Protein AF-A0A507CP87-F1 (afdb_monomer)

Secondary structure (DSSP, 8-state):
-HHHHHHHHHHHHHHH----HHHHHHHHHHHHHHHHHHHHHHHHHS--------HHHHHHHHHHHHHH-TTS---HHHHHHHHHHHHHHHHHHHSSS---HHHHHS-GGGS-GGGHHHHHHHHHHHHHHHHHHHHT-

pLDDT: mean 70.11, std 10.68, range [47.34, 87.44]

Radius of gyration: 29.24 Å; Cα contacts (8 Å, |Δi|>4): 47; chains: 1; bounding box: 39×63×77 Å

Mean predicted aligned error: 18.6 Å

Organism: NCBI:txid286115

Sequence (137 aa):
MVLSFLVEFFFDFLLQQRIDIEVVTRMAKLITISLLAYAAAFLFFTPVRAVGITDDEKCIRDVISAVIHPTTGEEPLSYIRDRIKYIVSKTSNILRTVCIIEEVLEVPANLHPERYAFLRGFHESVFNKLKFLFESL

Foldseek 3Di:
DVVVVVVVVLVCVVPPDPDDVVVNVVVVVVVVVVVVVVVVCCVPPVPPPPPPCPPLNVLVVVVVVCVVPVPPPPPSVVSVVVQLVCQLVVLLVVQPHRPDVCNLVDDPVVDDPVCVVVSVSSVVSSVVSVVVSVVSD

Structure (mmCIF, N/CA/C/O backbone):
data_AF-A0A507CP87-F1
#
_entry.id   AF-A0A507CP87-F1
#
loop_
_atom_site.group_PDB
_atom_site.id
_atom_site.type_symbol
_atom_site.label_atom_id
_atom_site.label_alt_id
_atom_site.label_comp_id
_atom_site.label_asym_id
_atom_site.label_entity_id
_atom_site.label_seq_id
_atom_site.pdbx_PDB_ins_code
_atom_site.Cartn_x
_atom_site.Cartn_y
_atom_site.Cartn_z
_atom_site.occupancy
_atom_site.B_iso_or_equiv
_atom_site.auth_seq_id
_atom_site.auth_comp_id
_atom_site.auth_asym_id
_atom_site.auth_atom_id
_atom_site.pdbx_PDB_model_num
ATOM 1 N N . MET A 1 1 ? 2.270 -15.095 29.985 1.00 50.53 1 MET A N 1
ATOM 2 C CA . MET A 1 1 ? 2.950 -15.815 31.086 1.00 50.53 1 MET A CA 1
ATOM 3 C C . MET A 1 1 ? 2.056 -16.021 32.304 1.00 50.53 1 MET A C 1
ATOM 5 O O . MET A 1 1 ? 1.872 -17.166 32.671 1.00 50.53 1 MET A O 1
ATOM 9 N N . VAL A 1 2 ? 1.450 -14.982 32.898 1.00 48.12 2 VAL A N 1
ATOM 10 C CA . VAL A 1 2 ? 0.635 -15.133 34.131 1.00 48.12 2 VAL A CA 1
ATOM 11 C C . VAL A 1 2 ? -0.627 -15.992 33.935 1.00 48.12 2 VAL A C 1
ATOM 13 O O . VAL A 1 2 ? -0.952 -16.807 34.789 1.00 48.12 2 VAL A O 1
ATOM 16 N N . LEU A 1 3 ? -1.312 -15.861 32.792 1.00 47.59 3 LEU A N 1
ATOM 17 C CA . LEU A 1 3 ? -2.539 -16.619 32.515 1.00 47.59 3 LEU A CA 1
ATOM 18 C C . LEU A 1 3 ? -2.273 -18.122 32.322 1.00 47.59 3 LEU A C 1
ATOM 20 O O . LEU A 1 3 ? -3.010 -18.945 32.845 1.00 47.59 3 LEU A O 1
ATOM 24 N N . SER A 1 4 ? -1.195 -18.474 31.615 1.00 54.50 4 SER A N 1
ATOM 25 C CA . SER A 1 4 ? -0.792 -19.867 31.377 1.00 54.50 4 SER A CA 1
ATOM 26 C C . SER A 1 4 ? -0.437 -20.580 32.682 1.00 54.50 4 SER A C 1
ATOM 28 O O . SER A 1 4 ? -0.890 -21.694 32.903 1.00 54.50 4 SER A O 1
ATOM 30 N N . PHE A 1 5 ? 0.271 -19.892 33.584 1.00 61.88 5 PHE A N 1
ATOM 31 C CA . PHE A 1 5 ? 0.616 -20.419 34.904 1.00 61.88 5 PHE A CA 1
ATOM 32 C C . PHE A 1 5 ? -0.622 -20.687 35.774 1.00 61.88 5 PHE A C 1
ATOM 34 O O . PHE A 1 5 ? -0.698 -21.712 36.439 1.00 61.88 5 PHE A O 1
ATOM 41 N N . LEU A 1 6 ? -1.620 -19.794 35.750 1.00 55.72 6 LEU A N 1
ATOM 42 C CA . LEU A 1 6 ? -2.866 -19.975 36.508 1.00 55.72 6 LEU A CA 1
ATOM 43 C C . LEU A 1 6 ? -3.717 -21.135 35.981 1.00 55.72 6 LEU A C 1
ATOM 45 O O . LEU A 1 6 ? -4.354 -21.831 36.769 1.00 55.72 6 LEU A O 1
ATOM 49 N N . VAL A 1 7 ? -3.732 -21.336 34.662 1.00 61.19 7 VAL A N 1
ATOM 50 C CA . VAL A 1 7 ? -4.472 -22.430 34.024 1.00 61.19 7 VAL A CA 1
ATOM 51 C C . VAL A 1 7 ? -3.806 -23.773 34.320 1.00 61.19 7 VAL A C 1
ATOM 53 O O . VAL A 1 7 ? -4.494 -24.695 34.750 1.00 61.19 7 VAL A O 1
ATOM 56 N N . GLU A 1 8 ? -2.484 -23.874 34.168 1.00 64.62 8 GLU A N 1
ATOM 57 C CA . GLU A 1 8 ? -1.728 -25.091 34.504 1.00 64.62 8 GLU A CA 1
ATOM 58 C C . GLU A 1 8 ? -1.840 -25.431 35.994 1.00 64.62 8 GLU A C 1
ATOM 60 O O . GLU A 1 8 ? -2.184 -26.559 36.333 1.00 64.62 8 GLU A O 1
ATOM 65 N N . PHE A 1 9 ? -1.691 -24.442 36.882 1.00 66.25 9 PHE A N 1
ATOM 66 C CA . PHE A 1 9 ? -1.868 -24.635 38.323 1.00 66.25 9 PHE A CA 1
ATOM 67 C C . PHE A 1 9 ? -3.270 -25.147 38.680 1.00 66.25 9 PHE A C 1
ATOM 69 O O . PHE A 1 9 ? -3.416 -25.994 39.558 1.00 66.25 9 PHE A O 1
ATOM 76 N N . PHE A 1 10 ? -4.314 -24.657 38.004 1.00 62.69 10 PHE A N 1
ATOM 77 C CA . PHE A 1 10 ? -5.684 -25.107 38.247 1.00 62.69 10 PHE A CA 1
ATOM 78 C C . PHE A 1 10 ? -5.900 -26.558 37.803 1.00 62.69 10 PHE A C 1
ATOM 80 O O . PHE A 1 10 ? -6.522 -27.329 38.532 1.00 62.69 10 PHE A O 1
ATOM 87 N N . PHE A 1 11 ? -5.368 -26.953 36.643 1.00 65.25 11 PHE A N 1
ATOM 88 C CA . PHE A 1 11 ? -5.475 -28.334 36.169 1.00 65.25 11 PHE A CA 1
ATOM 89 C C . PHE A 1 11 ? -4.655 -29.308 37.022 1.00 65.25 11 PHE A C 1
ATOM 91 O O . PHE A 1 11 ? -5.173 -30.370 37.373 1.00 65.25 11 PHE A O 1
ATOM 98 N N . ASP A 1 12 ? -3.446 -28.927 37.438 1.00 64.31 12 ASP A N 1
ATOM 99 C CA . ASP A 1 12 ? -2.633 -29.725 38.363 1.00 64.31 12 ASP A CA 1
ATOM 100 C C . ASP A 1 12 ? -3.313 -29.859 39.735 1.00 64.31 12 ASP A C 1
ATOM 102 O O . ASP A 1 12 ? -3.389 -30.955 40.292 1.00 64.31 12 ASP A O 1
ATOM 106 N N . PHE A 1 13 ? -3.915 -28.781 40.251 1.00 59.53 13 PHE A N 1
ATOM 107 C CA . PHE A 1 13 ? -4.681 -28.808 41.502 1.00 59.53 13 PHE A CA 1
ATOM 108 C C . PHE A 1 13 ? -5.905 -29.737 41.433 1.00 59.53 13 PHE A C 1
ATOM 110 O O . PHE A 1 13 ? -6.198 -30.447 42.396 1.00 59.53 13 PHE A O 1
ATOM 117 N N . LEU A 1 14 ? -6.603 -29.775 40.292 1.00 58.66 14 LEU A N 1
ATOM 118 C CA . LEU A 1 14 ? -7.737 -30.679 40.065 1.00 58.66 14 LEU A CA 1
ATOM 119 C C . LEU A 1 14 ? -7.321 -32.151 39.954 1.00 58.66 14 LEU A C 1
ATOM 121 O O . LEU A 1 14 ? -8.083 -33.031 40.357 1.00 58.66 14 LEU A O 1
ATOM 125 N N . LEU A 1 15 ? -6.142 -32.425 39.391 1.00 61.09 15 LEU A N 1
ATOM 126 C CA . LEU A 1 15 ? -5.646 -33.785 39.169 1.00 61.09 15 LEU A CA 1
ATOM 127 C C . LEU A 1 15 ? -5.010 -34.403 40.423 1.00 61.09 15 LEU A C 1
ATOM 129 O O . LEU A 1 15 ? -5.013 -35.626 40.567 1.00 61.09 15 LEU A O 1
ATOM 133 N N . GLN A 1 16 ? -4.477 -33.587 41.337 1.00 57.94 16 GLN A N 1
ATOM 134 C CA . GLN A 1 16 ? -3.575 -34.070 42.385 1.00 57.94 16 GLN A CA 1
ATOM 135 C C . GLN A 1 16 ? -4.250 -34.479 43.706 1.00 57.94 16 GLN A C 1
ATOM 137 O O . GLN A 1 16 ? -3.598 -35.110 44.541 1.00 57.94 16 GLN A O 1
ATOM 142 N N . GLN A 1 17 ? -5.533 -34.176 43.948 1.00 51.22 17 GLN A N 1
ATOM 143 C CA . GLN A 1 17 ? -6.102 -34.397 45.283 1.00 51.22 17 GLN A CA 1
ATOM 144 C C . GLN A 1 17 ? -7.611 -34.711 45.252 1.00 51.22 17 GLN A C 1
ATOM 146 O O . GLN A 1 17 ? -8.387 -34.028 44.590 1.00 51.22 17 GLN A O 1
ATOM 151 N N . ARG A 1 18 ? -8.042 -35.751 45.996 1.00 55.66 18 ARG A N 1
ATOM 152 C CA . ARG A 1 18 ? -9.458 -36.023 46.338 1.00 55.66 18 ARG A CA 1
ATOM 153 C C . ARG A 1 18 ? -10.006 -34.849 47.162 1.00 55.66 18 ARG A C 1
ATOM 155 O O . ARG A 1 18 ? -10.088 -34.935 48.385 1.00 55.66 18 ARG A O 1
ATOM 162 N N . ILE A 1 19 ? -10.310 -33.738 46.510 1.00 58.47 19 ILE A N 1
ATOM 163 C CA . ILE A 1 19 ? -10.864 -32.547 47.144 1.00 58.47 19 ILE A CA 1
ATOM 164 C C . ILE A 1 19 ? -12.376 -32.594 46.991 1.00 58.47 19 ILE A C 1
ATOM 166 O O . ILE A 1 19 ? -12.908 -32.983 45.951 1.00 58.47 19 ILE A O 1
ATOM 170 N N . ASP A 1 20 ? -13.047 -32.203 48.065 1.00 64.44 20 ASP A N 1
ATOM 171 C CA . ASP A 1 20 ? -14.490 -32.075 48.142 1.00 64.44 20 ASP A CA 1
ATOM 172 C C . ASP A 1 20 ? -15.023 -31.266 46.948 1.00 64.44 20 ASP A C 1
ATOM 174 O O . ASP A 1 20 ? -14.610 -30.122 46.714 1.00 64.44 20 ASP A O 1
ATOM 178 N N . ILE A 1 21 ? -15.919 -31.875 46.165 1.00 63.78 21 ILE A N 1
ATOM 179 C CA . ILE A 1 21 ? -16.430 -31.330 44.892 1.00 63.78 21 ILE A CA 1
ATOM 180 C C . ILE A 1 21 ? -17.004 -29.924 45.099 1.00 63.78 21 ILE A C 1
ATOM 182 O O . ILE A 1 21 ? -16.912 -29.058 44.225 1.00 63.78 21 ILE A O 1
ATOM 186 N N . GLU A 1 22 ? -17.553 -29.665 46.283 1.00 70.25 22 GLU A N 1
ATOM 187 C CA . GLU A 1 22 ? -18.097 -28.370 46.658 1.00 70.25 22 GLU A CA 1
ATOM 188 C C . GLU A 1 22 ? -17.031 -27.260 46.702 1.00 70.25 22 GLU A C 1
ATOM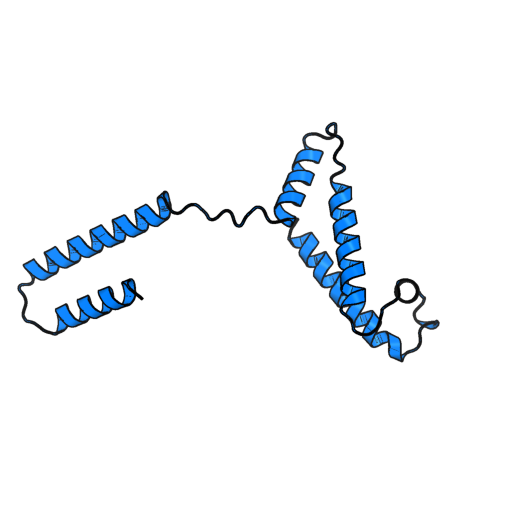 190 O O . GLU A 1 22 ? -17.270 -26.155 46.205 1.00 70.25 22 GLU A O 1
ATOM 195 N N . VAL A 1 23 ? -15.837 -27.548 47.229 1.00 69.12 23 VAL A N 1
ATOM 196 C CA . VAL A 1 23 ? -14.726 -26.584 47.310 1.00 69.12 23 VAL A CA 1
ATOM 197 C C . VAL A 1 23 ? -14.204 -26.261 45.914 1.00 69.12 23 VAL A C 1
ATOM 199 O O . VAL A 1 23 ? -14.054 -25.086 45.569 1.00 69.12 23 VAL A O 1
ATOM 202 N N . VAL A 1 24 ? -14.026 -27.287 45.080 1.00 67.56 24 VAL A N 1
ATOM 203 C CA . VAL A 1 24 ? -13.630 -27.132 43.672 1.00 67.56 24 VAL A CA 1
ATOM 204 C C . VAL A 1 24 ? -14.644 -26.279 42.911 1.00 67.56 24 VAL A C 1
ATOM 206 O O . VAL A 1 24 ? -14.273 -25.354 42.190 1.00 67.56 24 VAL A O 1
ATOM 209 N N . THR A 1 25 ? -15.937 -26.526 43.125 1.00 70.62 25 THR A N 1
ATOM 210 C CA . THR A 1 25 ? -17.013 -25.784 42.456 1.00 70.62 25 THR A CA 1
ATOM 211 C C . THR A 1 25 ? -17.035 -24.313 42.878 1.00 70.62 25 THR A C 1
ATOM 213 O O . THR A 1 25 ? -17.254 -23.429 42.046 1.00 70.62 25 THR A O 1
ATOM 216 N N . ARG A 1 26 ? -16.787 -24.016 44.161 1.00 73.88 26 ARG A N 1
ATOM 217 C CA . ARG A 1 26 ? -16.691 -22.634 44.662 1.00 73.88 26 ARG A CA 1
ATOM 218 C C . ARG A 1 26 ? -15.468 -21.906 44.093 1.00 73.88 26 ARG A C 1
ATOM 220 O O . ARG A 1 26 ? -15.602 -20.758 43.670 1.00 73.88 26 ARG A O 1
ATOM 227 N N . MET A 1 27 ? -14.314 -22.572 44.018 1.00 74.69 27 MET A N 1
ATOM 228 C CA . MET A 1 27 ? -13.100 -22.003 43.416 1.00 74.69 27 MET A CA 1
ATOM 229 C C . MET A 1 27 ? -13.262 -21.761 41.913 1.00 74.69 27 MET A C 1
ATOM 231 O O . MET A 1 27 ? -12.946 -20.673 41.436 1.00 74.69 27 MET A O 1
ATOM 235 N N . ALA A 1 28 ? -13.830 -22.720 41.178 1.00 75.50 28 ALA A N 1
ATOM 236 C CA . ALA A 1 28 ? -14.107 -22.573 39.751 1.00 75.50 28 ALA A CA 1
ATOM 237 C C . ALA A 1 28 ? -15.023 -21.371 39.483 1.00 75.50 28 ALA A C 1
ATOM 239 O O . ALA A 1 28 ? -14.706 -20.537 38.640 1.00 75.50 28 ALA A O 1
ATOM 240 N N . LYS A 1 29 ? -16.104 -21.211 40.263 1.00 73.94 29 LYS A N 1
ATOM 241 C CA . LYS A 1 29 ? -17.002 -20.047 40.159 1.00 73.94 29 LYS A CA 1
ATOM 242 C C . LYS A 1 29 ? -16.267 -18.723 40.377 1.00 73.94 29 LYS A C 1
ATOM 244 O O . LYS A 1 29 ? -16.469 -17.792 39.602 1.00 73.94 29 LYS A O 1
ATOM 249 N N . LEU A 1 30 ? -15.405 -18.636 41.392 1.00 77.38 30 LEU A N 1
ATOM 250 C CA . LEU A 1 30 ? -14.610 -17.431 41.662 1.00 77.38 30 LEU A CA 1
ATOM 251 C C . LEU A 1 30 ? -13.649 -17.105 40.514 1.00 77.38 30 LEU A C 1
ATOM 253 O O . LEU A 1 30 ? -13.552 -15.944 40.112 1.00 77.38 30 LEU A O 1
ATOM 257 N N . ILE A 1 31 ? -12.979 -18.114 39.957 1.00 78.75 31 ILE A N 1
ATOM 258 C CA . ILE A 1 31 ? -12.071 -17.951 38.815 1.00 78.75 31 ILE A CA 1
ATOM 259 C C . ILE A 1 31 ? -12.845 -17.491 37.582 1.00 78.75 31 ILE A C 1
ATOM 261 O O . ILE A 1 31 ? -12.440 -16.526 36.936 1.00 78.75 31 ILE A O 1
ATOM 265 N N . THR A 1 32 ? -13.984 -18.117 37.279 1.00 77.75 32 THR A N 1
ATOM 266 C CA . THR A 1 32 ? -14.826 -17.730 36.143 1.00 77.75 32 THR A CA 1
ATOM 267 C C . THR A 1 32 ? -15.328 -16.296 36.280 1.00 77.75 32 THR A C 1
ATOM 269 O O . THR A 1 32 ? -15.232 -15.534 35.322 1.00 77.75 32 THR A O 1
ATOM 272 N N . ILE A 1 33 ? -15.806 -15.895 37.463 1.00 80.88 33 ILE A N 1
ATOM 273 C CA . ILE A 1 33 ? -16.253 -14.515 37.715 1.00 80.88 33 ILE A CA 1
ATOM 274 C C . ILE A 1 33 ? -15.084 -13.535 37.566 1.00 80.88 33 ILE A C 1
ATOM 276 O O . ILE A 1 33 ? -15.238 -12.493 36.934 1.00 80.88 33 ILE A O 1
ATOM 280 N N . SER A 1 34 ? -13.906 -13.879 38.090 1.00 77.19 34 SER A N 1
ATOM 281 C CA . SER A 1 34 ? -12.710 -13.030 38.005 1.00 77.19 34 SER A CA 1
ATOM 282 C C . SER A 1 34 ? -12.219 -12.868 36.562 1.00 77.19 34 SER A C 1
ATOM 284 O O . SER A 1 34 ? -11.879 -11.762 36.145 1.00 77.19 34 SER A O 1
ATOM 286 N N . LEU A 1 35 ? -12.234 -13.944 35.771 1.00 80.31 35 LEU A N 1
ATOM 287 C CA . LEU A 1 35 ? -11.895 -13.912 34.346 1.00 80.31 35 LEU A CA 1
ATOM 288 C C . LEU A 1 35 ? -12.916 -13.116 33.536 1.00 80.31 35 LEU A C 1
ATOM 290 O O . LEU A 1 35 ? -12.528 -12.336 32.670 1.00 80.31 35 LEU A O 1
ATOM 294 N N . LEU A 1 36 ? -14.208 -13.277 33.829 1.00 81.44 36 LEU A N 1
ATOM 295 C CA . LEU A 1 36 ? -15.265 -12.526 33.161 1.00 81.44 36 LEU A CA 1
ATOM 296 C C . LEU A 1 36 ? -15.167 -11.031 33.485 1.00 81.44 36 LEU A C 1
ATOM 298 O O . LEU A 1 36 ? -15.280 -10.204 32.585 1.00 81.44 36 LEU A O 1
ATOM 302 N N . ALA A 1 37 ? -14.887 -10.685 34.743 1.00 82.75 37 ALA A N 1
ATOM 303 C CA . ALA A 1 37 ? -14.645 -9.311 35.164 1.00 82.75 37 ALA A CA 1
ATOM 304 C C . ALA A 1 37 ? -13.392 -8.723 34.499 1.00 82.75 37 ALA A C 1
ATOM 306 O O . ALA A 1 37 ? -13.430 -7.586 34.040 1.00 82.75 37 ALA A O 1
ATOM 307 N N . TYR A 1 38 ? -12.307 -9.496 34.384 1.00 78.56 38 TYR A N 1
ATOM 308 C CA . TYR A 1 38 ? -11.100 -9.076 33.671 1.00 78.56 38 TYR A CA 1
ATOM 309 C C . TYR A 1 38 ? -11.360 -8.864 32.174 1.00 78.56 38 TYR A C 1
ATOM 311 O O . TYR A 1 38 ? -10.948 -7.847 31.623 1.00 78.56 38 TYR A O 1
ATOM 319 N N . ALA A 1 39 ? -12.078 -9.779 31.519 1.00 77.38 39 ALA A N 1
ATOM 320 C CA . ALA A 1 39 ? -12.442 -9.657 30.109 1.00 77.38 39 ALA A CA 1
ATOM 321 C C . ALA A 1 39 ? -13.360 -8.453 29.864 1.00 77.38 39 ALA A C 1
ATOM 323 O O . ALA A 1 39 ? -13.139 -7.696 28.922 1.00 77.38 39 ALA A O 1
ATOM 324 N N . ALA A 1 40 ? -14.347 -8.230 30.736 1.00 79.00 40 ALA A N 1
ATOM 325 C CA . ALA A 1 40 ? -15.197 -7.047 30.687 1.00 79.00 40 ALA A CA 1
ATOM 326 C C . ALA A 1 40 ? -14.376 -5.771 30.906 1.00 79.00 40 ALA A C 1
ATOM 328 O O . ALA A 1 40 ? -14.488 -4.831 30.126 1.00 79.00 40 ALA A O 1
ATOM 329 N N . ALA A 1 41 ? -13.497 -5.742 31.909 1.00 81.06 41 ALA A N 1
ATOM 330 C CA . ALA A 1 41 ? -12.639 -4.592 32.156 1.00 81.06 41 ALA A CA 1
ATOM 331 C C . ALA A 1 41 ? -11.694 -4.320 30.979 1.00 81.06 41 ALA A C 1
ATOM 333 O O . ALA A 1 41 ? -11.471 -3.169 30.623 1.00 81.06 41 ALA A O 1
ATOM 334 N N . PHE A 1 42 ? -11.192 -5.366 30.325 1.00 74.06 42 PHE A N 1
ATOM 335 C CA . PHE A 1 42 ? -10.435 -5.230 29.092 1.00 74.06 42 PHE A CA 1
ATOM 336 C C . PHE A 1 42 ? -11.311 -4.630 27.987 1.00 74.06 42 PHE A C 1
ATOM 338 O O . PHE A 1 42 ? -10.944 -3.610 27.429 1.00 74.06 42 PHE A O 1
ATOM 345 N N . LEU A 1 43 ? -12.497 -5.171 27.710 1.00 70.88 43 LEU A N 1
ATOM 346 C CA . LEU A 1 43 ? -13.375 -4.659 26.649 1.00 70.88 43 LEU A CA 1
ATOM 347 C C . LEU A 1 43 ? -13.849 -3.214 26.880 1.00 70.88 43 LEU A C 1
ATOM 349 O O . LEU A 1 43 ? -13.931 -2.448 25.925 1.00 70.88 43 LEU A O 1
ATOM 353 N N . PHE A 1 44 ? -14.161 -2.843 28.123 1.00 71.69 44 PHE A N 1
ATOM 354 C CA . PHE A 1 44 ? -14.712 -1.525 28.452 1.00 71.69 44 PHE A CA 1
ATOM 355 C C . PHE A 1 44 ? -13.650 -0.473 28.790 1.00 71.69 44 PHE A C 1
ATOM 357 O O . PHE A 1 44 ? -13.900 0.713 28.589 1.00 71.69 44 PHE A O 1
ATOM 364 N N . PHE A 1 45 ? -12.486 -0.879 29.308 1.00 70.69 45 PHE A N 1
ATOM 365 C CA . PHE A 1 45 ? -11.455 0.045 29.795 1.00 70.69 45 PHE A CA 1
ATOM 366 C C . PHE A 1 45 ? -10.084 -0.138 29.155 1.00 70.69 45 PHE A C 1
ATOM 368 O O . PHE A 1 45 ? -9.197 0.665 29.457 1.00 70.69 45 PHE A O 1
ATOM 375 N N . THR A 1 46 ? -9.864 -1.116 28.261 1.00 54.84 46 THR A N 1
ATOM 376 C CA . THR A 1 46 ? -8.713 -0.942 27.372 1.00 54.84 46 THR A CA 1
ATOM 377 C C . THR A 1 46 ? -9.002 0.263 26.502 1.00 54.84 46 THR A C 1
ATOM 379 O O . THR A 1 46 ? -10.017 0.281 25.803 1.00 54.84 46 THR A O 1
ATOM 382 N N . PRO A 1 47 ? -8.137 1.292 26.526 1.00 48.56 47 PRO A N 1
ATOM 383 C CA . PRO A 1 47 ? -8.199 2.273 25.474 1.00 48.56 47 PRO A CA 1
ATOM 384 C C . PRO A 1 47 ? -8.046 1.458 24.199 1.00 48.56 47 PRO A C 1
ATOM 386 O O . PRO A 1 47 ? -7.068 0.711 24.063 1.00 48.56 47 PRO A O 1
ATOM 389 N N . VAL A 1 48 ? -9.016 1.575 23.284 1.00 56.12 48 VAL A N 1
ATOM 390 C CA . VAL A 1 48 ? -8.737 1.326 21.875 1.00 56.12 48 VAL A CA 1
ATOM 391 C C . VAL A 1 48 ? -7.434 2.068 21.679 1.00 56.12 48 VAL A C 1
ATOM 393 O O . VAL A 1 48 ? -7.396 3.292 21.836 1.00 56.12 48 VAL A O 1
ATOM 396 N N . ARG A 1 49 ? -6.327 1.337 21.506 1.00 47.34 49 ARG A N 1
ATOM 397 C CA . ARG A 1 49 ? -5.123 1.968 21.006 1.00 47.34 49 ARG A CA 1
ATOM 398 C C . ARG A 1 49 ? -5.605 2.447 19.657 1.00 47.34 49 ARG A C 1
ATOM 400 O O . ARG A 1 49 ? -5.670 1.657 18.722 1.00 47.34 49 ARG A O 1
ATOM 407 N N . ALA A 1 50 ? -6.047 3.702 19.602 1.00 49.47 50 ALA A N 1
ATOM 408 C CA . ALA A 1 50 ? -5.986 4.488 18.407 1.00 49.47 50 ALA A CA 1
ATOM 409 C C . ALA A 1 50 ? -4.516 4.350 18.055 1.00 49.47 50 ALA A C 1
ATOM 411 O O . ALA A 1 50 ? -3.651 4.969 18.679 1.00 49.47 50 ALA A O 1
ATOM 412 N N . VAL A 1 51 ? -4.228 3.365 17.202 1.00 51.22 51 VAL A N 1
ATOM 413 C CA . VAL A 1 51 ? -3.025 3.341 16.396 1.00 51.22 51 VAL A CA 1
ATOM 414 C C . VAL A 1 51 ? -2.971 4.776 15.917 1.00 51.22 51 VAL A C 1
ATOM 416 O O . VAL A 1 51 ? -3.940 5.228 15.310 1.00 51.22 51 VAL A O 1
ATOM 419 N N . GLY A 1 52 ? -2.014 5.545 16.452 1.00 56.22 52 GLY A N 1
ATOM 420 C CA . GLY A 1 52 ? -2.037 6.999 16.319 1.00 56.22 52 GLY A CA 1
ATOM 421 C C . GLY A 1 52 ? -2.312 7.314 14.862 1.00 56.22 52 GLY A C 1
ATOM 422 O O . GLY A 1 52 ? -1.697 6.646 14.033 1.00 56.22 52 GLY A O 1
ATOM 423 N N . ILE A 1 53 ? -3.288 8.204 14.610 1.00 58.72 53 ILE A N 1
ATOM 424 C CA . ILE A 1 53 ? -3.858 8.469 13.280 1.00 58.72 53 ILE A CA 1
ATOM 425 C C . ILE A 1 53 ? -2.736 8.336 12.270 1.00 58.72 53 ILE A C 1
ATOM 427 O O . ILE A 1 53 ? -1.791 9.132 12.288 1.00 58.72 53 ILE A O 1
ATOM 431 N N . THR A 1 54 ? -2.786 7.263 11.490 1.00 68.25 54 THR A N 1
ATOM 432 C CA . THR A 1 54 ? -1.728 7.014 10.520 1.00 68.25 54 THR A CA 1
ATOM 433 C C . THR A 1 54 ? -1.720 8.178 9.536 1.00 68.25 54 THR A C 1
ATOM 435 O O . THR A 1 54 ? -2.748 8.825 9.320 1.00 68.25 54 THR A O 1
ATOM 438 N N . ASP A 1 55 ? -0.568 8.480 8.939 1.00 64.31 55 ASP A N 1
ATOM 439 C CA . ASP A 1 55 ? -0.493 9.561 7.947 1.00 64.31 55 ASP A CA 1
ATOM 440 C C . ASP A 1 55 ? -1.546 9.381 6.835 1.00 64.31 55 ASP A C 1
ATOM 442 O O . ASP A 1 55 ? -2.083 10.363 6.324 1.00 64.31 55 ASP A O 1
ATOM 446 N N . ASP A 1 56 ? -1.887 8.128 6.526 1.00 60.16 56 ASP A N 1
ATOM 447 C CA . ASP A 1 56 ? -2.894 7.761 5.538 1.00 60.16 56 ASP A CA 1
ATOM 448 C C . ASP A 1 56 ? -4.334 8.031 6.058 1.00 60.16 56 ASP A C 1
ATOM 450 O O . ASP A 1 56 ? -5.132 8.648 5.357 1.00 60.16 56 ASP A O 1
ATOM 454 N N . GLU A 1 57 ? -4.667 7.720 7.318 1.00 64.75 57 GLU A N 1
ATOM 455 C CA . GLU A 1 57 ? -5.963 8.101 7.925 1.00 64.75 57 GLU A CA 1
ATOM 456 C C . GLU A 1 57 ? -6.139 9.620 8.061 1.00 64.75 57 GLU A C 1
ATOM 458 O O . GLU A 1 57 ? -7.259 10.138 7.962 1.00 64.75 57 GLU A O 1
ATOM 463 N N . LYS A 1 58 ? -5.041 10.349 8.298 1.00 68.88 58 LYS A N 1
ATOM 464 C CA . LYS A 1 58 ? -5.051 11.814 8.308 1.00 68.88 58 LYS A CA 1
ATOM 465 C C . LYS A 1 58 ? -5.374 12.348 6.912 1.00 68.88 58 LYS A C 1
ATOM 467 O O . LYS A 1 58 ? -6.264 13.178 6.783 1.00 68.88 58 LYS A O 1
ATOM 472 N N . CYS A 1 59 ? -4.742 11.797 5.876 1.00 62.78 59 CYS A N 1
ATOM 473 C CA . CYS A 1 59 ? -5.039 12.130 4.484 1.00 62.78 59 CYS A CA 1
ATOM 474 C C . CYS A 1 59 ? -6.515 11.925 4.136 1.00 62.78 59 CYS A C 1
ATOM 476 O O . CYS A 1 59 ? -7.147 12.833 3.604 1.00 62.78 59 CYS A O 1
ATOM 478 N N . ILE A 1 60 ? -7.082 10.755 4.444 1.00 66.56 60 ILE A N 1
ATOM 479 C CA . ILE A 1 60 ? -8.494 10.462 4.154 1.00 66.56 60 ILE A CA 1
ATOM 480 C C . ILE A 1 60 ? -9.404 11.474 4.852 1.00 66.56 60 ILE A C 1
ATOM 482 O O . ILE A 1 60 ? -10.335 12.005 4.247 1.00 66.56 60 ILE A O 1
ATOM 486 N N . ARG A 1 61 ? -9.117 11.783 6.121 1.00 69.44 61 ARG A N 1
ATOM 487 C CA . ARG A 1 61 ? -9.876 12.769 6.894 1.00 69.44 61 ARG A CA 1
ATOM 488 C C . ARG A 1 61 ? -9.797 14.161 6.276 1.00 69.44 61 ARG A C 1
ATOM 490 O O . ARG A 1 61 ? -10.831 14.815 6.172 1.00 69.44 61 ARG A O 1
ATOM 497 N N . ASP A 1 62 ? -8.614 14.590 5.857 1.00 65.06 62 ASP A N 1
ATOM 498 C CA . ASP A 1 62 ? -8.392 15.907 5.258 1.00 65.06 62 ASP A CA 1
ATOM 499 C C . ASP A 1 62 ? -9.079 15.998 3.880 1.00 65.06 62 ASP A C 1
ATOM 501 O O . ASP A 1 62 ? -9.719 17.004 3.569 1.00 65.06 62 ASP A O 1
ATOM 505 N N . VAL A 1 63 ? -9.078 14.909 3.099 1.00 66.44 63 VAL A N 1
ATOM 506 C CA . VAL A 1 63 ? -9.824 14.795 1.832 1.00 66.44 63 VAL A CA 1
ATOM 507 C C . VAL A 1 63 ? -11.333 14.886 2.058 1.00 66.44 63 VAL A C 1
ATOM 509 O O . VAL A 1 63 ? -11.999 15.694 1.409 1.00 66.44 63 VAL A O 1
ATOM 512 N N . ILE A 1 64 ? -11.880 14.107 2.995 1.00 68.19 64 ILE A N 1
ATOM 513 C CA . ILE A 1 64 ? -13.308 14.154 3.347 1.00 68.19 64 ILE A CA 1
ATOM 514 C C . ILE A 1 64 ? -13.682 15.554 3.852 1.00 68.19 64 ILE A C 1
ATOM 516 O O . ILE A 1 64 ? -14.691 16.116 3.427 1.00 68.19 64 ILE A O 1
ATOM 520 N N . SER A 1 65 ? -12.857 16.141 4.720 1.00 63.62 65 SER A N 1
ATOM 521 C CA . SER A 1 65 ? -13.075 17.478 5.274 1.00 63.62 65 SER A CA 1
ATOM 522 C C . SER A 1 65 ? -13.125 18.544 4.181 1.00 63.62 65 SER A C 1
ATOM 524 O O . SER A 1 65 ? -14.047 19.358 4.173 1.00 63.62 65 SER A O 1
ATOM 526 N N . ALA A 1 66 ? -12.204 18.499 3.217 1.00 61.00 66 ALA A N 1
ATOM 527 C CA . ALA A 1 66 ? -12.151 19.446 2.109 1.00 61.00 66 ALA A CA 1
ATOM 528 C C . ALA A 1 66 ? -13.284 19.262 1.082 1.00 61.00 66 ALA A C 1
ATOM 530 O O . ALA A 1 66 ? -13.708 20.237 0.465 1.00 61.00 66 ALA A O 1
ATOM 531 N N . VAL A 1 67 ? -13.821 18.047 0.913 1.00 61.72 67 VAL A N 1
ATOM 532 C CA . VAL A 1 67 ? -15.040 17.821 0.110 1.00 61.72 67 VAL A CA 1
ATOM 533 C C . VAL A 1 67 ? -16.271 18.418 0.798 1.00 61.72 67 VAL A C 1
ATOM 535 O O . VAL A 1 67 ? -17.123 19.006 0.134 1.00 61.72 67 VAL A O 1
ATOM 538 N N . ILE A 1 68 ? -16.366 18.289 2.124 1.00 60.97 68 ILE A N 1
ATOM 539 C CA . ILE A 1 68 ? -17.491 18.824 2.908 1.00 60.97 68 ILE A CA 1
ATOM 540 C C . ILE A 1 68 ? -17.379 20.354 3.059 1.00 60.97 68 ILE A C 1
ATOM 542 O O . ILE A 1 68 ? -18.395 21.049 3.048 1.00 60.97 68 ILE A O 1
ATOM 546 N N . HIS A 1 69 ? -16.158 20.888 3.153 1.00 59.69 69 HIS A N 1
ATOM 547 C CA . HIS A 1 69 ? -15.870 22.309 3.365 1.00 59.69 69 HIS A CA 1
ATOM 548 C C . HIS A 1 69 ? -14.866 22.833 2.318 1.00 59.69 69 HIS A C 1
ATOM 550 O O . HIS A 1 69 ? -13.713 23.118 2.635 1.00 59.69 69 HIS A O 1
ATOM 556 N N . PRO A 1 70 ? -15.285 23.017 1.054 1.00 55.28 70 PRO A N 1
ATOM 557 C CA . PRO A 1 70 ? -14.381 23.382 -0.045 1.00 55.28 70 PRO A CA 1
ATOM 558 C C . PRO A 1 70 ? -13.769 24.789 0.079 1.00 55.28 70 PRO A C 1
ATOM 560 O O . PRO A 1 70 ? -12.866 25.148 -0.672 1.00 55.28 70 PRO A O 1
ATOM 563 N N . THR A 1 71 ? -14.254 25.608 1.013 1.00 57.28 71 THR A N 1
ATOM 564 C CA . THR A 1 71 ? -13.823 26.995 1.229 1.00 57.28 71 THR A CA 1
ATOM 565 C C . THR A 1 71 ? -12.679 27.150 2.235 1.00 57.28 71 THR A C 1
ATOM 567 O O . THR A 1 71 ? -12.112 28.238 2.312 1.00 57.28 71 THR A O 1
ATOM 570 N N . THR A 1 72 ? -12.298 26.105 2.985 1.00 59.12 72 THR A N 1
ATOM 571 C CA . THR A 1 72 ? -11.223 26.180 4.003 1.00 59.12 72 THR A CA 1
ATOM 572 C C . THR A 1 72 ? -9.797 26.105 3.442 1.00 59.12 72 THR A C 1
ATOM 574 O O . THR A 1 72 ? -8.842 26.192 4.205 1.00 59.12 72 THR A O 1
ATOM 577 N N . GLY A 1 73 ? -9.624 26.028 2.118 1.00 52.44 73 GLY A N 1
ATOM 578 C CA . GLY A 1 73 ? -8.362 26.356 1.436 1.00 52.44 73 GLY A CA 1
ATOM 579 C C . GLY A 1 73 ? -7.228 25.325 1.514 1.00 52.44 73 GLY A C 1
ATOM 580 O O . GLY A 1 73 ? -6.231 25.490 0.814 1.00 52.44 73 GLY A O 1
ATOM 581 N N . GLU A 1 74 ? -7.355 24.254 2.296 1.00 56.44 74 GLU A N 1
ATOM 582 C CA . GLU A 1 74 ? -6.439 23.113 2.203 1.00 56.44 74 GLU A CA 1
ATOM 583 C C . GLU A 1 74 ? -6.807 22.2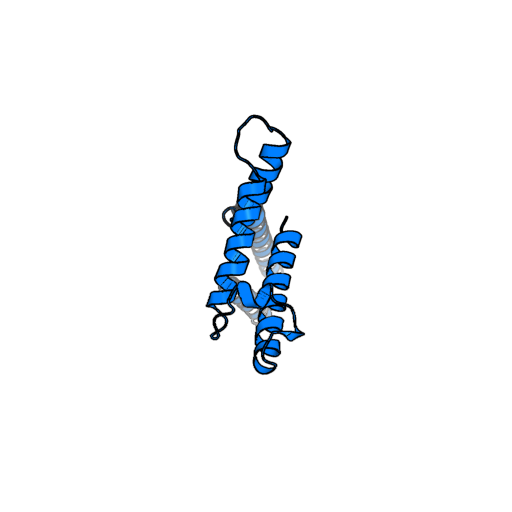91 0.967 1.00 56.44 74 GLU A C 1
ATOM 585 O O . GLU A 1 74 ? -7.840 21.632 0.947 1.00 56.44 74 GLU A O 1
ATOM 590 N N . GLU A 1 75 ? -5.996 22.368 -0.094 1.00 62.47 75 GLU A N 1
ATOM 591 C CA . GLU A 1 75 ? -6.189 21.584 -1.318 1.00 62.47 75 GLU A CA 1
ATOM 592 C C . GLU A 1 75 ? -5.944 20.095 -0.995 1.00 62.47 75 GLU A C 1
ATOM 594 O O . GLU A 1 75 ? -4.788 19.674 -0.896 1.00 62.47 75 GLU A O 1
ATOM 599 N N . PRO A 1 76 ? -6.977 19.250 -0.862 1.00 59.53 76 PRO A N 1
ATOM 600 C CA . PRO A 1 76 ? -6.813 17.865 -0.401 1.00 59.53 76 PRO A CA 1
ATOM 601 C C . PRO A 1 76 ? -6.009 17.013 -1.395 1.00 59.53 76 PRO A C 1
ATOM 603 O O . PRO A 1 76 ? -5.327 16.054 -1.038 1.00 59.53 76 PRO A O 1
ATOM 606 N N . LEU A 1 77 ? -6.026 17.411 -2.668 1.00 67.75 77 LEU A N 1
ATOM 607 C CA . LEU A 1 77 ? -5.267 16.782 -3.744 1.00 67.75 77 LEU A CA 1
ATOM 608 C C . LEU A 1 77 ? -3.759 17.054 -3.649 1.00 67.75 77 LEU A C 1
ATOM 610 O O . LEU A 1 77 ? -2.969 16.301 -4.223 1.00 67.75 77 LEU A O 1
ATOM 614 N N . SER A 1 78 ? -3.342 18.101 -2.927 1.00 70.00 78 SER A N 1
ATOM 615 C CA . SER A 1 78 ? -1.924 18.431 -2.749 1.00 70.00 78 SER A CA 1
ATOM 616 C C . SER A 1 78 ? -1.189 17.346 -1.962 1.00 70.00 78 SER A C 1
ATOM 618 O O . SER A 1 78 ? -0.107 16.934 -2.379 1.00 70.00 78 SER A O 1
ATOM 620 N N . TYR A 1 79 ? -1.820 16.789 -0.9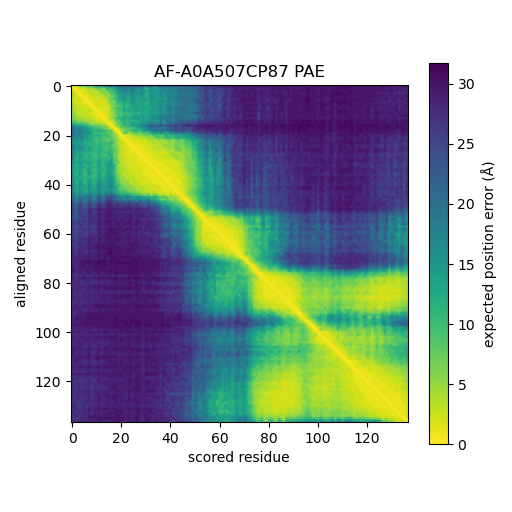24 1.00 68.69 79 TYR A N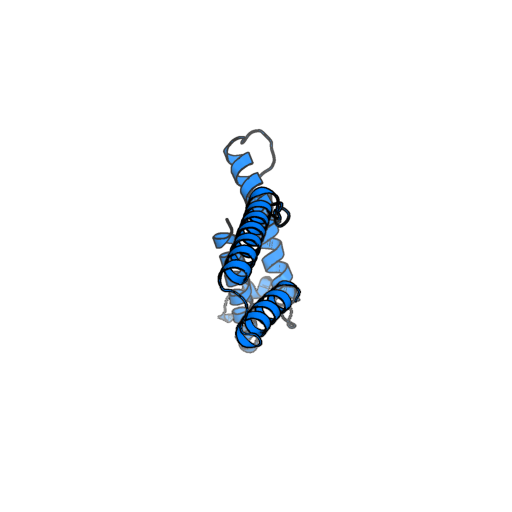 1
ATOM 621 C CA . TYR A 1 79 ? -1.258 15.687 -0.149 1.00 68.69 79 TYR A CA 1
ATOM 622 C C . TYR A 1 79 ? -1.085 14.429 -1.006 1.00 68.69 79 TYR A C 1
ATOM 624 O O . TYR A 1 79 ? -0.003 13.843 -1.032 1.00 68.69 79 TYR A O 1
ATOM 632 N N . ILE A 1 80 ? -2.119 14.030 -1.759 1.00 70.75 80 ILE A N 1
ATOM 633 C CA . ILE A 1 80 ? -2.054 12.858 -2.649 1.00 70.75 80 ILE A CA 1
ATOM 634 C C . ILE A 1 80 ? -0.934 13.049 -3.679 1.00 70.75 80 ILE A C 1
ATOM 636 O O . ILE A 1 80 ? -0.109 12.157 -3.887 1.00 70.75 80 ILE A O 1
ATOM 640 N N . ARG A 1 81 ? -0.847 14.240 -4.280 1.00 77.44 81 ARG A N 1
ATOM 641 C CA . ARG A 1 81 ? 0.224 14.610 -5.213 1.00 77.44 81 ARG A CA 1
ATOM 642 C C . ARG A 1 81 ? 1.607 14.494 -4.571 1.00 77.44 81 ARG A C 1
ATOM 644 O O . ARG A 1 81 ? 2.521 13.946 -5.191 1.00 77.44 81 ARG A O 1
ATOM 651 N N . ASP A 1 82 ? 1.778 14.991 -3.353 1.00 78.81 82 ASP A N 1
ATOM 652 C CA . ASP A 1 82 ? 3.065 14.967 -2.658 1.00 78.81 82 ASP A CA 1
ATOM 653 C C . ASP A 1 82 ? 3.439 13.543 -2.216 1.00 78.81 82 ASP A C 1
ATOM 655 O O . ASP A 1 82 ? 4.603 13.142 -2.314 1.00 78.81 82 ASP A O 1
ATOM 659 N N . ARG A 1 83 ? 2.447 12.719 -1.862 1.00 78.00 83 ARG A N 1
ATOM 660 C CA . ARG A 1 83 ? 2.623 11.294 -1.563 1.00 78.00 83 ARG A CA 1
ATOM 661 C C . ARG A 1 83 ? 3.056 10.494 -2.792 1.00 78.00 83 ARG A C 1
ATOM 663 O O . ARG A 1 83 ? 3.982 9.687 -2.694 1.00 78.00 83 ARG A O 1
ATOM 670 N N . ILE A 1 84 ? 2.462 10.763 -3.956 1.00 81.56 84 ILE A N 1
ATOM 671 C CA . ILE A 1 84 ? 2.880 10.180 -5.241 1.00 81.56 84 ILE A CA 1
ATOM 672 C C . ILE A 1 84 ? 4.336 10.562 -5.549 1.00 81.56 84 ILE A C 1
ATOM 674 O O . ILE A 1 84 ? 5.157 9.682 -5.823 1.00 81.56 84 ILE A O 1
ATOM 678 N N . LYS A 1 85 ? 4.698 11.850 -5.434 1.00 84.12 85 LYS A N 1
ATOM 679 C CA . LYS A 1 85 ? 6.085 12.318 -5.637 1.00 84.12 85 LYS A CA 1
ATOM 680 C C . LYS A 1 85 ? 7.071 11.627 -4.691 1.00 84.12 85 LYS A C 1
ATOM 682 O O . LYS A 1 85 ? 8.163 11.232 -5.109 1.00 84.12 85 LYS A O 1
ATOM 687 N N . TYR A 1 86 ? 6.689 11.444 -3.428 1.00 84.88 86 TYR A N 1
ATOM 688 C CA . TYR A 1 86 ? 7.501 10.728 -2.445 1.00 84.88 86 TYR A CA 1
ATOM 689 C C . TYR A 1 86 ? 7.705 9.251 -2.819 1.00 84.88 86 TYR A C 1
ATOM 691 O O . TYR A 1 86 ? 8.824 8.747 -2.740 1.00 84.88 86 TYR A O 1
ATOM 699 N N . ILE A 1 87 ? 6.659 8.551 -3.270 1.00 84.12 87 ILE A N 1
ATOM 700 C CA . ILE A 1 87 ? 6.749 7.142 -3.693 1.00 84.12 87 ILE A CA 1
ATOM 701 C C . ILE A 1 87 ? 7.723 6.981 -4.865 1.00 84.12 87 ILE A C 1
ATOM 703 O O . ILE A 1 87 ? 8.590 6.101 -4.825 1.00 84.12 87 ILE A O 1
ATOM 707 N N . VAL A 1 88 ? 7.601 7.839 -5.879 1.00 81.38 88 VAL A N 1
ATOM 708 C CA . VAL A 1 88 ? 8.453 7.813 -7.076 1.00 81.38 88 VAL A CA 1
ATOM 709 C C . VAL A 1 88 ? 9.916 8.083 -6.702 1.00 81.38 88 VAL A C 1
AT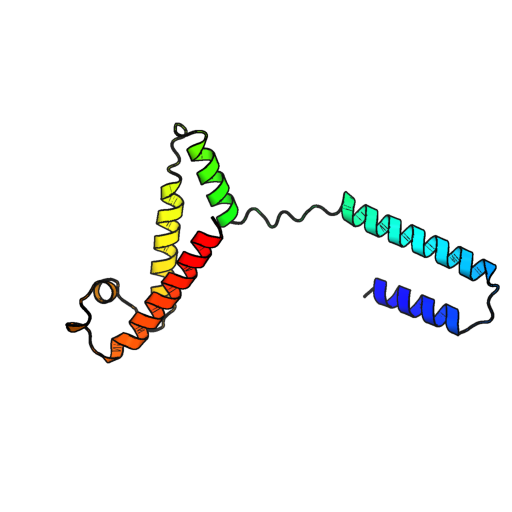OM 711 O O . VAL A 1 88 ? 10.786 7.268 -7.008 1.00 81.38 88 VAL A O 1
ATOM 714 N N . SER A 1 89 ? 10.181 9.163 -5.959 1.00 79.75 89 SER A N 1
ATOM 715 C CA . SER A 1 89 ? 11.542 9.558 -5.553 1.00 79.75 89 SER A CA 1
ATOM 716 C C . SER A 1 89 ? 12.20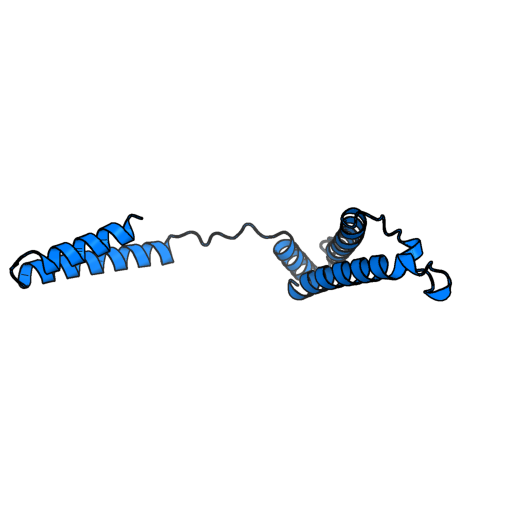1 8.594 -4.563 1.00 79.75 89 SER A C 1
ATOM 718 O O . SER A 1 89 ? 13.407 8.367 -4.607 1.00 79.75 89 SER A O 1
ATOM 720 N N . LYS A 1 90 ? 11.444 7.979 -3.653 1.00 82.19 90 LYS A N 1
ATOM 721 C CA . LYS A 1 90 ? 12.004 6.981 -2.735 1.00 82.19 90 LYS A CA 1
ATOM 722 C C . LYS A 1 90 ? 12.347 5.681 -3.457 1.00 82.19 90 LYS A C 1
ATOM 724 O O . LYS A 1 90 ? 13.346 5.048 -3.129 1.00 82.19 90 LYS A O 1
ATOM 729 N N . THR A 1 91 ? 11.534 5.279 -4.433 1.00 78.69 91 THR A N 1
ATOM 730 C CA . THR A 1 91 ? 11.760 4.039 -5.189 1.00 78.69 91 THR A CA 1
ATOM 731 C C . THR A 1 91 ? 13.005 4.138 -6.072 1.00 78.69 91 THR A C 1
ATOM 733 O O . THR A 1 91 ? 13.776 3.181 -6.121 1.00 78.69 91 THR A O 1
ATOM 736 N N . SER A 1 92 ? 13.263 5.301 -6.683 1.00 70.62 92 SER A N 1
ATOM 737 C CA . SER A 1 92 ? 14.493 5.530 -7.456 1.00 70.62 92 SER A CA 1
ATOM 738 C C . SER A 1 92 ? 15.765 5.479 -6.598 1.00 70.62 92 SER A C 1
ATOM 740 O O . SER A 1 92 ? 16.805 5.067 -7.097 1.00 70.62 92 SER A O 1
ATOM 742 N N . ASN A 1 93 ? 15.679 5.833 -5.310 1.00 66.56 93 ASN A N 1
ATOM 743 C CA . ASN A 1 93 ? 16.811 5.811 -4.375 1.00 66.56 93 ASN A CA 1
ATOM 744 C C . ASN A 1 93 ? 17.103 4.425 -3.759 1.00 66.56 93 ASN A C 1
ATOM 746 O O . ASN A 1 93 ? 18.205 4.196 -3.266 1.00 66.56 93 ASN A O 1
ATOM 750 N N . ILE A 1 94 ? 16.124 3.511 -3.726 1.00 66.88 94 ILE A N 1
ATOM 751 C CA . ILE A 1 94 ? 16.272 2.176 -3.106 1.00 66.88 94 ILE A CA 1
ATOM 752 C C . ILE A 1 94 ? 16.899 1.168 -4.074 1.00 66.88 94 ILE A C 1
ATOM 754 O O . ILE A 1 94 ? 17.676 0.302 -3.663 1.00 66.88 94 ILE A O 1
ATOM 758 N N . LEU A 1 95 ? 16.560 1.260 -5.359 1.00 63.06 95 LEU A N 1
ATOM 759 C CA . LEU A 1 95 ? 17.207 0.458 -6.388 1.00 63.06 95 LEU A CA 1
ATOM 760 C C . LEU A 1 95 ? 18.646 0.973 -6.518 1.00 63.06 95 LEU A C 1
ATOM 762 O O . LEU A 1 95 ? 18.874 2.124 -6.862 1.00 63.06 95 LEU A O 1
ATOM 766 N N . ARG A 1 96 ? 19.634 0.128 -6.194 1.00 57.50 96 ARG A N 1
ATOM 767 C CA . ARG A 1 96 ? 21.078 0.464 -6.195 1.00 57.50 96 ARG A CA 1
ATOM 768 C C . ARG A 1 96 ? 21.592 1.035 -7.526 1.00 57.50 96 ARG A C 1
ATOM 770 O O . ARG A 1 96 ? 22.695 1.565 -7.585 1.00 57.50 96 ARG A O 1
ATOM 777 N N . THR A 1 97 ? 20.802 0.914 -8.580 1.00 57.84 97 THR A N 1
ATOM 778 C CA . THR A 1 97 ? 20.938 1.607 -9.853 1.00 57.84 97 THR A CA 1
ATOM 779 C C . THR A 1 97 ? 19.961 2.775 -9.866 1.00 57.84 97 THR A C 1
ATOM 781 O O . THR A 1 97 ? 18.751 2.562 -9.891 1.00 57.84 97 THR A O 1
ATOM 784 N N . VAL A 1 98 ? 20.494 4.001 -9.886 1.00 61.94 98 VAL A N 1
ATOM 785 C CA . VAL A 1 98 ? 19.703 5.222 -10.078 1.00 61.94 98 VAL A CA 1
ATOM 786 C C . VAL A 1 98 ? 18.881 5.045 -11.355 1.00 61.94 98 VAL A C 1
ATOM 788 O O . VAL A 1 98 ? 19.432 4.924 -12.452 1.00 61.94 98 VAL A O 1
ATOM 791 N N . CYS A 1 99 ? 17.567 4.932 -11.188 1.00 63.94 99 CYS A N 1
ATOM 792 C CA . CYS A 1 99 ? 16.613 4.982 -12.285 1.00 63.94 99 CYS A CA 1
ATOM 793 C C . CYS A 1 99 ? 16.316 6.465 -12.497 1.00 63.94 99 CYS A C 1
ATOM 795 O O . CYS A 1 99 ? 15.737 7.098 -11.606 1.00 63.94 99 CYS A O 1
ATOM 797 N N . ILE A 1 100 ? 16.809 7.036 -13.595 1.00 69.25 100 ILE A N 1
ATOM 798 C CA . ILE A 1 100 ? 16.645 8.467 -13.868 1.00 69.25 100 ILE A CA 1
ATOM 799 C C . ILE A 1 100 ? 15.288 8.661 -14.550 1.00 69.25 100 ILE A C 1
ATOM 801 O O . ILE A 1 100 ? 14.857 7.813 -15.332 1.00 69.25 100 ILE A O 1
ATOM 805 N N . ILE A 1 101 ? 14.567 9.732 -14.214 1.00 68.50 101 ILE A N 1
ATOM 806 C CA . ILE A 1 101 ? 13.183 9.925 -14.676 1.00 68.50 101 ILE A CA 1
ATOM 807 C C . ILE A 1 101 ? 13.106 10.004 -16.207 1.00 68.50 101 ILE A C 1
ATOM 809 O O . ILE A 1 101 ? 12.120 9.579 -16.799 1.00 68.50 101 ILE A O 1
ATOM 813 N N . GLU A 1 102 ? 14.170 10.485 -16.846 1.00 73.12 102 GLU A N 1
ATOM 814 C CA . GLU A 1 102 ? 14.314 10.570 -18.293 1.00 73.12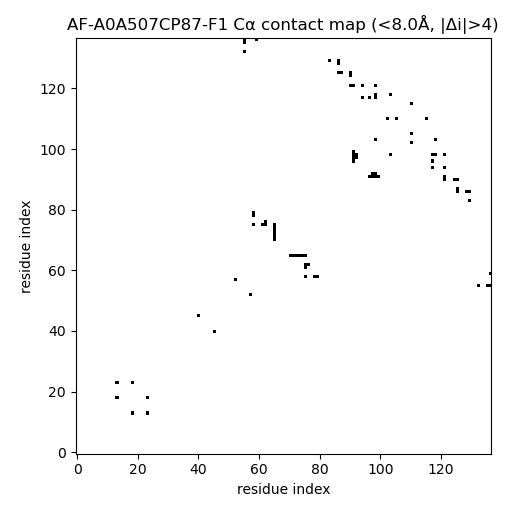 102 GLU A CA 1
ATOM 815 C C . GLU A 1 102 ? 14.222 9.181 -18.927 1.00 73.12 102 GLU A C 1
ATOM 817 O O . GLU A 1 102 ? 13.470 9.002 -19.873 1.00 73.12 102 GLU A O 1
ATOM 822 N N . GLU A 1 103 ? 14.874 8.168 -18.350 1.00 73.94 103 GLU A N 1
ATOM 823 C CA . GLU A 1 103 ? 14.809 6.790 -18.855 1.00 73.94 103 GLU A CA 1
ATOM 824 C C . GLU A 1 103 ? 13.435 6.147 -18.652 1.00 73.94 103 GLU A C 1
ATOM 826 O O . GLU A 1 103 ? 13.041 5.274 -19.418 1.00 73.94 103 GLU A O 1
ATOM 831 N N . VAL A 1 104 ? 12.703 6.566 -17.617 1.00 72.75 104 VAL A N 1
ATOM 832 C CA . VAL A 1 104 ? 11.335 6.096 -17.344 1.00 72.75 104 VAL A CA 1
ATOM 833 C C . VAL A 1 104 ? 10.353 6.630 -18.391 1.00 72.75 104 VAL A C 1
ATOM 835 O O . VAL A 1 104 ? 9.357 5.975 -18.694 1.00 72.75 104 VAL A O 1
ATOM 838 N N . LEU A 1 105 ? 10.621 7.823 -18.923 1.00 77.81 105 LEU A N 1
ATOM 839 C CA . LEU A 1 105 ? 9.790 8.489 -19.928 1.00 77.81 105 LEU A CA 1
ATOM 840 C C . LEU A 1 105 ? 10.245 8.201 -21.368 1.00 77.81 105 LEU A C 1
ATOM 842 O O . LEU A 1 105 ? 9.533 8.542 -22.312 1.00 77.81 105 LEU A O 1
ATOM 846 N N . GLU A 1 106 ? 11.415 7.588 -21.535 1.00 80.31 106 GLU A N 1
ATOM 847 C CA . GLU A 1 106 ? 12.036 7.331 -22.827 1.00 80.31 106 GLU A CA 1
ATOM 848 C C . GLU A 1 106 ? 11.358 6.178 -23.584 1.00 80.31 106 GLU A C 1
ATOM 850 O O . GLU A 1 106 ? 10.809 5.233 -23.007 1.00 80.31 106 GLU A O 1
ATOM 855 N N . VAL A 1 107 ? 11.421 6.223 -24.916 1.00 78.38 107 VAL A N 1
ATOM 856 C CA . VAL A 1 107 ? 10.887 5.140 -25.749 1.00 78.38 107 VAL A CA 1
ATOM 857 C C . VAL A 1 107 ? 11.755 3.883 -25.571 1.00 78.38 107 VAL A C 1
ATOM 859 O O . VAL A 1 107 ? 12.979 3.978 -25.668 1.00 78.38 107 VAL A O 1
ATOM 862 N N . PRO A 1 108 ? 11.172 2.674 -25.415 1.00 75.06 108 PRO A N 1
ATOM 863 C CA . PRO A 1 108 ? 11.931 1.430 -25.234 1.00 75.06 108 PRO A CA 1
ATOM 864 C C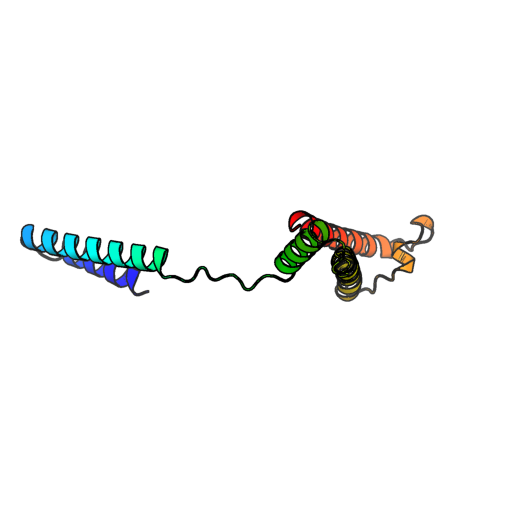 . PRO A 1 108 ? 13.026 1.167 -26.277 1.00 75.06 108 PRO A C 1
ATOM 866 O O . PRO A 1 108 ? 14.025 0.523 -25.962 1.00 75.06 108 PRO A O 1
ATOM 869 N N . ALA A 1 109 ? 12.851 1.672 -27.502 1.00 80.06 109 ALA A N 1
ATOM 870 C CA . ALA A 1 109 ? 13.811 1.556 -28.599 1.00 80.06 109 ALA A CA 1
ATOM 871 C C . ALA A 1 109 ? 15.112 2.355 -28.380 1.00 80.06 109 ALA A C 1
ATOM 873 O O . ALA A 1 109 ? 16.139 1.998 -28.949 1.00 80.06 109 ALA A O 1
ATOM 874 N N . ASN A 1 110 ? 15.077 3.400 -27.549 1.00 83.19 110 ASN A N 1
ATOM 875 C CA . ASN A 1 110 ? 16.222 4.265 -27.247 1.00 83.19 110 ASN A CA 1
ATOM 876 C C . ASN A 1 110 ? 16.968 3.829 -25.974 1.00 83.19 110 ASN A C 1
ATOM 878 O O . ASN A 1 110 ? 17.979 4.422 -25.601 1.00 83.19 110 ASN A O 1
ATOM 882 N N . LEU A 1 111 ? 16.471 2.795 -25.293 1.00 81.88 111 LEU A N 1
ATOM 883 C CA . LEU A 1 111 ? 16.997 2.318 -24.023 1.00 81.88 111 LEU A CA 1
ATOM 884 C C . LEU A 1 111 ? 17.934 1.127 -24.226 1.00 81.88 111 LEU A C 1
ATOM 886 O O . LEU A 1 111 ? 17.626 0.183 -24.953 1.00 81.88 111 LEU A O 1
ATOM 890 N N . HIS A 1 112 ? 19.069 1.142 -23.524 1.00 83.00 112 HIS A N 1
ATOM 891 C CA . HIS A 1 112 ? 20.003 0.020 -23.546 1.00 83.00 112 HIS A CA 1
ATOM 892 C C . HIS A 1 112 ? 19.329 -1.236 -22.955 1.00 83.00 112 HIS A C 1
ATOM 894 O O . HIS A 1 112 ? 18.755 -1.141 -21.865 1.00 83.00 112 HIS A O 1
ATOM 900 N N . PRO A 1 113 ? 19.415 -2.421 -23.593 1.00 83.56 113 PRO A N 1
ATOM 901 C CA . PRO A 1 113 ? 18.691 -3.622 -23.155 1.00 83.56 113 PRO A CA 1
ATOM 902 C C . PRO A 1 113 ? 18.943 -4.0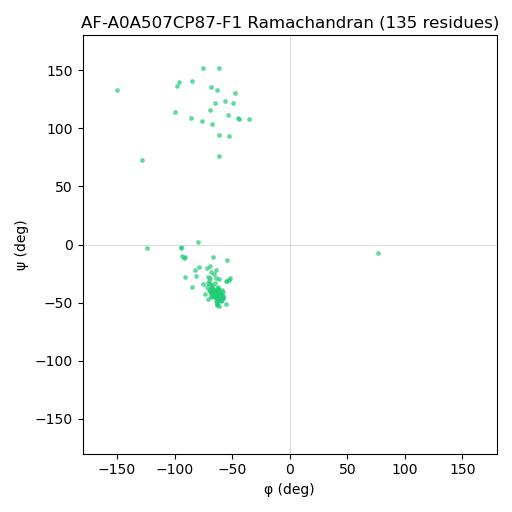30 -21.697 1.00 83.56 113 PRO A C 1
ATOM 904 O O . PRO A 1 113 ? 18.052 -4.530 -21.013 1.00 83.56 113 PRO A O 1
ATOM 907 N N . GLU A 1 114 ? 20.144 -3.762 -21.185 1.00 83.06 114 GLU A N 1
ATOM 908 C CA . GLU A 1 114 ? 20.518 -4.027 -19.790 1.00 83.06 114 GLU A CA 1
ATOM 909 C C . GLU A 1 114 ? 19.706 -3.201 -18.776 1.00 83.06 114 GLU A C 1
ATOM 911 O O . GLU A 1 114 ? 19.570 -3.600 -17.619 1.00 83.06 114 GLU A O 1
ATOM 916 N N . ARG A 1 115 ? 19.117 -2.071 -19.195 1.00 81.19 115 ARG A N 1
ATOM 917 C CA . ARG A 1 115 ? 18.278 -1.210 -18.344 1.00 81.19 115 ARG A CA 1
ATOM 918 C C . ARG A 1 115 ? 16.863 -1.758 -18.165 1.00 81.19 115 ARG A C 1
ATOM 920 O O . ARG A 1 115 ? 16.199 -1.400 -17.194 1.00 81.19 115 ARG A O 1
ATOM 927 N N . TYR A 1 116 ? 16.398 -2.661 -19.033 1.00 82.62 116 TYR A N 1
ATOM 928 C CA . TYR A 1 116 ? 15.009 -3.139 -19.017 1.00 82.62 116 TYR A CA 1
ATOM 929 C C . TYR A 1 116 ? 14.611 -3.827 -17.714 1.00 82.62 116 TYR A C 1
ATOM 931 O O . TYR A 1 116 ? 13.512 -3.595 -17.213 1.00 82.62 116 TYR A O 1
ATOM 939 N N . ALA A 1 117 ? 15.487 -4.658 -17.147 1.00 82.38 117 ALA A N 1
ATOM 940 C CA . ALA A 1 117 ? 15.199 -5.338 -15.886 1.00 82.38 117 ALA A CA 1
ATOM 941 C C . ALA A 1 117 ? 15.026 -4.333 -14.734 1.00 82.38 117 ALA A C 1
ATOM 943 O O . ALA A 1 117 ? 14.103 -4.460 -13.931 1.00 82.38 117 ALA A O 1
ATOM 944 N N . PHE A 1 118 ? 15.867 -3.295 -14.700 1.00 79.62 118 PHE A N 1
ATOM 945 C CA . PHE A 1 118 ? 15.807 -2.244 -13.686 1.00 79.62 118 PHE A CA 1
ATOM 946 C C . PHE A 1 118 ? 14.562 -1.372 -13.832 1.00 79.62 118 PHE A C 1
ATOM 948 O O . PHE A 1 118 ? 13.872 -1.136 -12.842 1.00 79.62 118 PHE A O 1
ATOM 955 N N . LEU A 1 119 ? 14.232 -0.957 -15.058 1.00 81.00 119 LEU A N 1
ATOM 956 C CA . LEU A 1 119 ? 13.026 -0.177 -15.339 1.00 81.00 119 LEU A CA 1
ATOM 957 C C . LEU A 1 119 ? 11.763 -0.961 -14.980 1.00 81.00 119 LEU A C 1
ATOM 959 O O . LEU A 1 119 ? 10.876 -0.424 -14.322 1.00 81.00 119 LEU A O 1
ATOM 963 N N . ARG A 1 120 ? 11.696 -2.252 -15.327 1.00 83.62 120 ARG A N 1
ATOM 964 C CA . ARG A 1 120 ? 10.571 -3.117 -14.934 1.00 83.62 120 ARG A CA 1
ATOM 965 C C . ARG A 1 120 ? 10.429 -3.213 -13.418 1.00 83.62 120 ARG A C 1
ATOM 967 O O . ARG A 1 120 ? 9.329 -3.006 -12.917 1.00 83.62 120 ARG A O 1
ATOM 974 N N . GLY A 1 121 ? 11.525 -3.454 -12.696 1.00 81.56 121 GLY A N 1
ATOM 975 C CA . GLY A 1 121 ? 11.504 -3.501 -11.230 1.00 81.56 121 GLY A CA 1
ATOM 976 C C . GLY A 1 121 ? 11.106 -2.163 -10.595 1.00 81.56 121 GLY A C 1
ATOM 977 O O . GLY A 1 121 ? 10.352 -2.133 -9.621 1.00 81.56 121 GLY A O 1
ATOM 978 N N . PHE A 1 122 ? 11.550 -1.044 -11.174 1.00 84.69 122 PHE A N 1
ATOM 979 C CA . PHE A 1 122 ? 11.114 0.292 -10.771 1.00 84.69 122 PHE A CA 1
ATOM 980 C C . PHE A 1 122 ? 9.604 0.474 -10.971 1.00 84.69 122 PHE A C 1
ATOM 982 O O . PHE A 1 122 ? 8.906 0.818 -10.015 1.00 84.69 122 PHE A O 1
ATOM 989 N N . HIS A 1 123 ? 9.090 0.198 -12.174 1.00 84.94 123 HIS A N 1
ATOM 990 C CA . HIS A 1 123 ? 7.666 0.322 -12.490 1.00 84.94 123 HIS A CA 1
ATOM 991 C C . HIS A 1 123 ? 6.800 -0.561 -11.594 1.00 84.94 123 HIS A C 1
ATOM 993 O O . HIS A 1 123 ? 5.799 -0.084 -11.068 1.00 84.94 123 HIS A O 1
ATOM 999 N N . GLU A 1 124 ? 7.199 -1.813 -11.370 1.00 86.06 124 GLU A N 1
ATOM 1000 C CA . GLU A 1 124 ? 6.491 -2.740 -10.486 1.00 86.06 124 GLU A CA 1
ATOM 1001 C C . GLU A 1 124 ? 6.438 -2.216 -9.044 1.00 86.06 124 GLU A C 1
ATOM 1003 O O . GLU A 1 124 ? 5.370 -2.176 -8.430 1.00 86.06 124 GLU A O 1
ATOM 1008 N N . SER A 1 125 ? 7.565 -1.746 -8.504 1.00 84.88 125 SER A N 1
ATOM 1009 C CA . SER A 1 125 ? 7.618 -1.206 -7.141 1.00 84.88 125 SER A CA 1
ATOM 1010 C C . SER A 1 125 ? 6.783 0.069 -6.988 1.00 84.88 125 SER A C 1
ATOM 1012 O O . SER A 1 125 ? 6.056 0.212 -5.999 1.00 84.88 125 SER A O 1
ATOM 1014 N N . VAL A 1 126 ? 6.857 0.994 -7.953 1.00 85.69 126 VAL A N 1
ATOM 1015 C CA . VAL A 1 126 ? 6.019 2.204 -7.956 1.00 85.69 126 VAL A CA 1
ATOM 1016 C C . VAL A 1 126 ? 4.544 1.818 -8.046 1.00 85.69 126 VAL A C 1
ATOM 1018 O O . VAL A 1 126 ? 3.751 2.292 -7.234 1.00 85.69 126 VAL A O 1
ATOM 1021 N N . PHE A 1 127 ? 4.180 0.922 -8.964 1.00 87.44 127 PHE A N 1
ATOM 1022 C CA . PHE A 1 127 ? 2.804 0.471 -9.149 1.00 87.44 127 PHE A CA 1
ATOM 1023 C C . PHE A 1 127 ? 2.235 -0.169 -7.880 1.00 87.44 127 PHE A C 1
ATOM 1025 O O . PHE A 1 127 ? 1.162 0.226 -7.433 1.00 87.44 127 PHE A O 1
ATOM 1032 N N . ASN A 1 128 ? 2.970 -1.081 -7.241 1.00 86.94 128 ASN A N 1
ATOM 1033 C CA . ASN A 1 128 ? 2.526 -1.731 -6.005 1.00 86.94 128 ASN A CA 1
ATOM 1034 C C . ASN A 1 128 ? 2.315 -0.727 -4.860 1.00 86.94 128 ASN A C 1
ATOM 1036 O O . ASN A 1 128 ? 1.346 -0.835 -4.112 1.00 86.94 128 ASN A O 1
ATOM 1040 N N . LYS A 1 129 ? 3.188 0.281 -4.736 1.00 83.69 129 LYS A N 1
ATOM 1041 C CA . LYS A 1 129 ? 3.047 1.336 -3.718 1.00 83.69 129 LYS A CA 1
ATOM 1042 C C . LYS A 1 129 ? 1.876 2.275 -4.004 1.00 83.69 129 LYS A C 1
ATOM 1044 O O . LYS A 1 129 ? 1.184 2.665 -3.070 1.00 83.69 129 LYS A O 1
ATOM 1049 N N . LEU A 1 130 ? 1.650 2.632 -5.268 1.00 84.25 130 LEU A N 1
ATOM 1050 C CA . LEU A 1 130 ? 0.497 3.441 -5.672 1.00 84.25 130 LEU A CA 1
ATOM 1051 C C . LEU A 1 130 ? -0.815 2.676 -5.502 1.00 84.25 130 LEU A C 1
ATOM 1053 O O . LEU A 1 130 ? -1.795 3.254 -5.048 1.00 84.25 130 LEU A O 1
ATOM 1057 N N . LYS A 1 131 ? -0.821 1.377 -5.807 1.00 84.75 131 LYS A N 1
ATOM 1058 C CA . LYS A 1 131 ? -1.956 0.494 -5.547 1.00 84.75 131 LYS A CA 1
ATOM 1059 C C . LYS A 1 131 ? -2.278 0.442 -4.055 1.00 84.75 131 LYS A C 1
ATOM 1061 O O . LYS A 1 131 ? -3.426 0.646 -3.696 1.00 84.75 131 LYS A O 1
ATOM 1066 N N . PHE A 1 132 ? -1.274 0.256 -3.197 1.00 80.19 132 PHE A N 1
ATOM 1067 C CA . PHE A 1 132 ? -1.469 0.283 -1.746 1.00 80.19 132 PHE A CA 1
ATOM 1068 C C . PHE A 1 132 ? -2.024 1.629 -1.259 1.00 80.19 132 PHE A C 1
ATOM 1070 O O . PHE A 1 132 ? -2.934 1.654 -0.437 1.00 80.19 132 PHE A O 1
ATOM 1077 N N . LEU A 1 133 ? -1.506 2.744 -1.792 1.00 77.94 133 LEU A N 1
ATOM 1078 C CA . LEU A 1 133 ? -2.028 4.080 -1.502 1.00 77.94 133 LEU A CA 1
ATOM 1079 C C . LEU A 1 133 ? -3.501 4.200 -1.911 1.00 77.94 133 LEU A C 1
ATOM 1081 O O . LEU A 1 133 ? -4.293 4.706 -1.134 1.00 77.94 133 LEU A O 1
ATOM 1085 N N . PHE A 1 134 ? -3.868 3.715 -3.098 1.00 75.31 134 PHE A N 1
ATOM 1086 C CA . PHE A 1 134 ? -5.251 3.717 -3.575 1.00 75.31 134 PHE A CA 1
ATOM 1087 C C . PHE A 1 134 ? -6.172 2.827 -2.732 1.00 75.31 134 PHE A C 1
ATOM 1089 O O . PHE A 1 134 ? -7.278 3.236 -2.422 1.00 75.31 134 PHE A O 1
ATOM 1096 N N . GLU A 1 135 ? -5.724 1.632 -2.345 1.00 75.69 135 GLU A N 1
ATOM 1097 C CA . GLU A 1 135 ? -6.491 0.706 -1.492 1.00 75.69 135 GLU A CA 1
ATOM 1098 C C . GLU A 1 135 ? -6.648 1.208 -0.051 1.00 75.69 135 GLU A C 1
ATOM 1100 O O . GLU A 1 135 ? -7.504 0.717 0.681 1.00 75.69 135 GLU A O 1
ATOM 1105 N N . SER A 1 136 ? -5.805 2.159 0.354 1.00 63.88 136 SER A N 1
ATOM 1106 C CA . SER A 1 136 ? -5.837 2.792 1.671 1.00 63.88 136 SER A CA 1
ATOM 1107 C C . SER A 1 136 ? -6.631 4.103 1.685 1.00 63.88 136 SER A C 1
ATOM 1109 O O . SER A 1 136 ? -6.725 4.698 2.752 1.00 63.88 136 SER A O 1
ATOM 1111 N N . LEU A 1 137 ? -7.157 4.565 0.542 1.00 60.41 137 LEU A N 1
ATOM 1112 C CA . LEU A 1 137 ? -8.054 5.725 0.417 1.00 60.41 137 LEU A CA 1
ATOM 1113 C C . LEU A 1 137 ? -9.523 5.286 0.439 1.00 60.41 137 LEU A C 1
ATOM 1115 O O . LEU A 1 137 ? -10.333 6.047 1.014 1.00 60.41 137 LEU A O 1
#

Solvent-accessible surface area (backbone atoms only — not comparable to full-atom values): 8094 Å² total; per-residue (Å²): 111,71,67,59,52,55,52,52,52,50,54,51,58,65,72,72,50,100,63,62,66,66,59,55,52,53,52,48,51,52,50,52,52,53,50,50,51,50,52,48,47,44,73,76,64,46,71,76,74,68,68,67,78,43,76,58,58,47,50,46,50,46,36,52,48,28,71,76,41,72,83,75,74,64,61,47,62,54,56,56,52,51,50,51,52,48,49,53,57,51,54,32,69,67,44,91,60,78,60,52,72,67,68,75,73,47,60,76,89,81,49,62,76,83,48,50,66,56,51,50,53,49,52,50,54,43,48,54,53,52,49,52,52,57,76,63,99